Protein AF-J3CAD5-F1 (afdb_monomer_lite)

Structure (mmCIF, N/CA/C/O backbone):
data_AF-J3CAD5-F1
#
_entry.id   AF-J3CAD5-F1
#
loop_
_atom_site.group_PDB
_atom_site.id
_atom_site.type_symbol
_atom_site.label_atom_id
_atom_site.label_alt_id
_atom_site.label_comp_id
_atom_site.label_asym_id
_atom_site.label_entity_id
_atom_site.label_seq_id
_atom_site.pdbx_PDB_ins_code
_atom_site.Cartn_x
_atom_site.Cartn_y
_atom_site.Cartn_z
_atom_site.occupancy
_atom_site.B_iso_or_equiv
_atom_site.auth_seq_id
_atom_site.auth_comp_id
_atom_site.auth_asym_id
_atom_site.auth_atom_id
_atom_site.pdbx_PDB_model_num
ATOM 1 N N . MET A 1 1 ? -36.643 -23.963 42.312 1.00 50.66 1 MET A N 1
ATOM 2 C CA . MET A 1 1 ? -35.631 -24.554 41.410 1.00 50.66 1 MET A CA 1
ATOM 3 C C . MET A 1 1 ? -36.127 -24.392 39.979 1.00 50.66 1 MET A C 1
ATOM 5 O O . MET A 1 1 ? -36.957 -25.175 39.543 1.00 50.66 1 MET A O 1
ATOM 9 N N . ARG A 1 2 ? -35.736 -23.314 39.288 1.00 48.50 2 ARG A N 1
ATOM 10 C CA . ARG A 1 2 ? -36.160 -23.034 37.907 1.00 48.50 2 ARG A CA 1
ATOM 11 C C . ARG A 1 2 ? -34.900 -22.944 37.059 1.00 48.50 2 ARG A C 1
ATOM 13 O O . ARG A 1 2 ? -33.992 -22.188 37.384 1.00 48.50 2 ARG A O 1
ATOM 20 N N . GLN A 1 3 ? -34.829 -23.844 36.090 1.00 55.53 3 GLN A N 1
ATOM 21 C CA . GLN A 1 3 ? -33.622 -24.253 35.390 1.00 55.53 3 GLN A CA 1
ATOM 22 C C . GLN A 1 3 ? -32.999 -23.095 34.603 1.00 55.53 3 GLN A C 1
ATOM 24 O O . GLN A 1 3 ? -33.677 -22.349 33.898 1.00 55.53 3 GLN A O 1
ATOM 29 N N . ILE A 1 4 ? -31.686 -22.974 34.766 1.00 59.78 4 ILE A N 1
ATOM 30 C CA . ILE A 1 4 ? -30.782 -22.088 34.044 1.00 59.78 4 ILE A CA 1
ATOM 31 C C . ILE A 1 4 ? -30.691 -22.617 32.607 1.00 59.78 4 ILE A C 1
ATOM 33 O O . ILE A 1 4 ? -29.901 -23.509 32.322 1.00 59.78 4 ILE A O 1
ATOM 37 N N . LEU A 1 5 ? -31.530 -22.109 31.706 1.00 55.59 5 LEU A N 1
ATOM 38 C CA . LEU A 1 5 ? -31.489 -22.450 30.280 1.00 55.59 5 LEU A CA 1
ATOM 39 C C . LEU A 1 5 ? -31.254 -21.189 29.442 1.00 55.59 5 LEU A C 1
ATOM 41 O O . LEU A 1 5 ? -32.079 -20.815 28.618 1.00 55.59 5 LEU A O 1
ATOM 45 N N . LEU A 1 6 ? -30.150 -20.486 29.702 1.00 55.00 6 LEU A N 1
ATOM 46 C CA . LEU A 1 6 ? -29.757 -19.310 28.920 1.00 55.00 6 LEU A CA 1
ATOM 47 C C . LEU A 1 6 ? -28.241 -19.043 28.748 1.00 55.00 6 LEU A C 1
ATOM 49 O O . LEU A 1 6 ? -27.917 -17.921 28.375 1.00 55.00 6 LEU A O 1
ATOM 53 N N . PRO A 1 7 ? -27.282 -19.986 28.919 1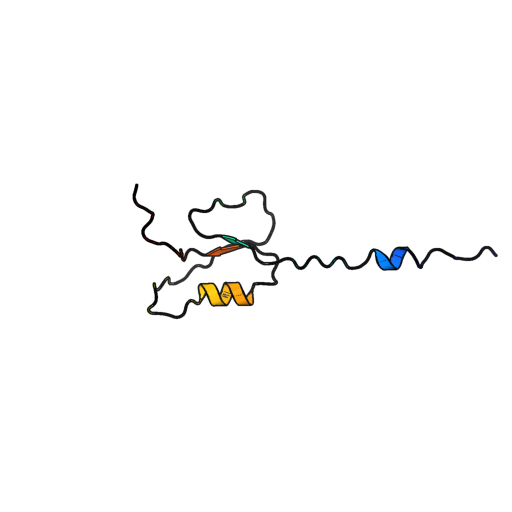.00 52.59 7 PRO A N 1
ATOM 54 C CA . PRO A 1 7 ? -25.893 -19.683 28.559 1.00 52.59 7 PRO A CA 1
ATOM 55 C C . PRO A 1 7 ? -25.519 -20.076 27.117 1.00 52.59 7 PRO A C 1
ATOM 57 O O . PRO A 1 7 ? -24.438 -19.717 26.667 1.00 52.59 7 PRO A O 1
ATOM 60 N N . LEU A 1 8 ? -26.367 -20.800 26.369 1.00 51.25 8 LEU A N 1
ATOM 61 C CA . LEU A 1 8 ? -25.943 -21.391 25.087 1.00 51.25 8 LEU A CA 1
ATOM 62 C C . LEU A 1 8 ? -26.099 -20.461 23.868 1.00 51.25 8 LEU A C 1
ATOM 64 O O . LEU A 1 8 ? -25.381 -20.617 22.887 1.00 51.25 8 LEU A O 1
ATOM 68 N N . VAL A 1 9 ? -26.977 -19.454 23.932 1.00 51.69 9 VAL A N 1
ATOM 69 C CA . VAL A 1 9 ? -27.172 -18.486 22.829 1.00 51.69 9 VAL A CA 1
ATOM 70 C C . VAL A 1 9 ? -26.122 -17.362 22.856 1.00 51.69 9 VAL A C 1
ATOM 72 O O . VAL A 1 9 ? -25.822 -16.770 21.825 1.00 51.69 9 VAL A O 1
ATOM 75 N N . PHE A 1 10 ? -25.492 -17.104 24.006 1.00 51.31 10 PHE A N 1
ATOM 76 C CA . PHE A 1 10 ? -24.505 -16.025 24.156 1.00 51.31 10 PHE A CA 1
ATOM 77 C C . PHE A 1 10 ? -23.086 -16.391 23.688 1.00 51.31 10 PHE A C 1
ATOM 79 O O . PHE A 1 10 ? -22.273 -15.499 23.469 1.00 51.31 10 PHE A O 1
ATOM 86 N N . ILE A 1 11 ? -22.782 -17.680 23.496 1.00 50.72 11 ILE A N 1
ATOM 87 C CA . ILE A 1 11 ? -21.443 -18.147 23.086 1.00 50.72 11 ILE A CA 1
ATOM 88 C C . ILE A 1 11 ? -21.216 -18.009 21.566 1.00 50.72 11 ILE A C 1
ATOM 90 O O . ILE A 1 11 ? -20.073 -17.930 21.120 1.00 50.72 11 ILE A O 1
ATOM 94 N N . PHE A 1 12 ? -22.276 -17.882 20.761 1.00 51.00 12 PHE A N 1
ATOM 95 C CA . PHE A 1 12 ? -22.154 -17.722 19.303 1.00 51.00 12 PHE A CA 1
ATOM 96 C C . PHE A 1 12 ? -21.982 -16.273 18.822 1.00 51.00 12 PHE A C 1
ATOM 98 O O . PHE A 1 12 ? -21.739 -16.065 17.637 1.00 51.00 12 PHE A O 1
ATOM 105 N N . LEU A 1 13 ? -22.068 -15.266 19.701 1.00 50.09 13 LEU A N 1
ATOM 106 C CA . LEU A 1 13 ? -21.798 -13.873 19.304 1.00 50.09 13 LEU A CA 1
ATOM 107 C C . LEU A 1 13 ? -20.292 -13.545 19.281 1.00 50.09 13 LEU A C 1
ATOM 109 O O . LEU A 1 13 ? -19.870 -12.490 18.807 1.00 50.09 13 LEU A O 1
ATOM 113 N N . SER A 1 14 ? -19.467 -14.452 19.794 1.00 55.38 14 SER A N 1
ATOM 114 C CA . SER A 1 14 ? -18.016 -14.325 19.832 1.00 55.38 14 SER A CA 1
ATOM 115 C C . SER A 1 14 ? -17.401 -14.756 18.498 1.00 55.38 14 SER A C 1
ATOM 117 O O . SER A 1 14 ? -17.550 -15.905 18.099 1.00 55.38 14 SER A O 1
ATOM 119 N N . LEU A 1 15 ? -16.610 -13.860 17.896 1.00 55.34 15 LEU A N 1
ATOM 120 C CA . LEU A 1 15 ? -15.617 -14.116 16.837 1.00 55.34 15 LEU A CA 1
ATOM 121 C C . LEU A 1 15 ? -16.081 -13.963 15.379 1.00 55.34 15 LEU A C 1
ATOM 123 O O . LEU A 1 15 ? -15.645 -14.704 14.504 1.00 55.34 15 LEU A O 1
ATOM 127 N N . SER A 1 16 ? -16.781 -12.876 15.057 1.00 55.38 16 SER A N 1
ATOM 128 C CA . SER A 1 16 ? -16.498 -12.221 13.771 1.00 55.38 16 SER A CA 1
ATOM 129 C C . SER A 1 16 ? -15.155 -11.492 13.890 1.00 55.38 16 SER A C 1
ATOM 131 O O . SER A 1 16 ? -15.109 -10.272 14.043 1.00 55.38 16 SER A O 1
ATOM 133 N N . ILE A 1 17 ? -14.042 -12.235 13.883 1.00 59.00 17 ILE A N 1
ATOM 134 C CA . ILE A 1 17 ? -12.729 -11.642 13.605 1.00 59.00 17 ILE A CA 1
ATOM 135 C C . ILE A 1 17 ? -12.797 -11.210 12.143 1.00 59.00 17 ILE A C 1
ATOM 137 O O . ILE A 1 17 ? -12.616 -12.009 11.229 1.00 59.00 17 ILE A O 1
ATOM 141 N N . SER A 1 18 ? -13.142 -9.945 11.913 1.00 58.66 18 SER A N 1
ATOM 142 C CA . SER A 1 18 ? -12.991 -9.343 10.596 1.00 58.66 18 SER A CA 1
ATOM 143 C C . SER A 1 18 ? -11.504 -9.397 10.258 1.00 58.66 18 SER A C 1
ATOM 145 O O . SER A 1 18 ? -10.712 -8.719 10.910 1.00 58.66 18 SER A O 1
ATOM 147 N N . ALA A 1 19 ? -11.118 -10.206 9.270 1.00 60.91 19 ALA A N 1
ATOM 148 C CA . ALA A 1 19 ? -9.780 -10.180 8.692 1.00 60.91 19 ALA A CA 1
ATOM 149 C C . ALA A 1 19 ? -9.538 -8.768 8.147 1.00 60.91 19 ALA A C 1
ATOM 151 O O . ALA A 1 19 ? -10.074 -8.393 7.102 1.00 60.91 19 ALA A O 1
ATOM 152 N N . GLN A 1 20 ? -8.847 -7.927 8.917 1.00 64.88 20 GLN A N 1
ATOM 153 C CA . GLN A 1 20 ? -8.699 -6.527 8.561 1.00 64.88 20 GLN A CA 1
ATOM 154 C C . GLN A 1 20 ? -7.368 -6.307 7.858 1.00 64.88 20 GLN A C 1
ATOM 156 O O . GLN A 1 20 ? -6.313 -6.222 8.480 1.00 64.88 20 GLN A O 1
ATOM 161 N N . LYS A 1 21 ? -7.462 -6.245 6.531 1.00 84.06 21 LYS A N 1
ATOM 162 C CA . LYS A 1 21 ? -6.338 -6.143 5.606 1.00 84.06 21 LYS A CA 1
ATOM 163 C C . LYS A 1 21 ? -5.752 -4.728 5.567 1.00 84.06 21 LYS A C 1
ATOM 165 O O . LYS A 1 21 ? -6.479 -3.736 5.704 1.00 84.06 21 LYS A O 1
ATOM 170 N N . VAL A 1 22 ? -4.449 -4.634 5.305 1.00 93.94 22 VAL A N 1
ATOM 171 C CA . VAL A 1 22 ? -3.761 -3.365 5.038 1.00 93.94 22 VAL A CA 1
ATOM 172 C C . VAL A 1 22 ? -4.396 -2.634 3.860 1.00 93.94 22 VAL A C 1
ATOM 174 O O . VAL A 1 22 ? -4.806 -3.236 2.866 1.00 93.94 22 VAL A O 1
ATOM 177 N N . THR A 1 23 ? -4.450 -1.309 3.947 1.00 94.75 23 THR A N 1
ATOM 178 C CA . THR A 1 23 ? -4.820 -0.458 2.814 1.00 94.75 23 THR A CA 1
ATOM 179 C C . THR A 1 23 ? -3.577 0.251 2.303 1.00 94.75 23 THR A C 1
ATOM 181 O O . THR A 1 23 ? -3.015 1.077 3.015 1.00 94.75 23 THR A O 1
ATOM 184 N N . VAL A 1 24 ? -3.154 -0.053 1.076 1.00 94.69 24 VAL A N 1
ATOM 185 C CA . VAL A 1 24 ? -2.034 0.636 0.423 1.00 94.69 24 VAL A CA 1
ATOM 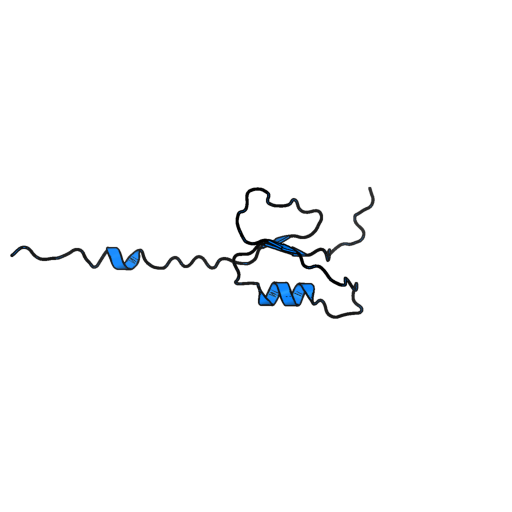186 C C . VAL A 1 24 ? -2.577 1.780 -0.424 1.00 94.69 24 VAL A C 1
ATOM 188 O O . VAL A 1 24 ? -3.465 1.574 -1.247 1.00 94.69 24 VAL A O 1
ATOM 191 N N . ILE A 1 25 ? -2.045 2.983 -0.226 1.00 94.56 25 ILE A N 1
ATOM 192 C CA . ILE A 1 25 ? -2.423 4.189 -0.963 1.00 94.56 25 ILE A CA 1
ATOM 193 C C . ILE A 1 25 ? -1.177 4.737 -1.656 1.00 94.56 25 ILE A C 1
ATOM 195 O O . ILE A 1 25 ? -0.148 4.958 -1.014 1.00 94.56 25 ILE A O 1
ATOM 199 N N . LYS A 1 26 ? -1.292 4.952 -2.967 1.00 92.56 26 LYS A N 1
ATOM 200 C CA . LYS A 1 26 ? -0.259 5.536 -3.831 1.00 92.56 26 LYS A CA 1
ATOM 201 C C . LYS A 1 26 ? -0.751 6.866 -4.397 1.00 92.56 26 LYS A C 1
ATOM 203 O O . LYS A 1 26 ? -1.947 7.032 -4.642 1.00 92.56 26 LYS A O 1
ATOM 208 N N . SER A 1 27 ? 0.164 7.799 -4.644 1.00 88.75 27 SER A N 1
ATOM 209 C CA . SER A 1 27 ? -0.149 9.034 -5.380 1.00 88.75 27 SER A CA 1
ATOM 210 C C . SER A 1 27 ? -0.634 8.704 -6.804 1.00 88.75 27 SER A C 1
ATOM 212 O O . SER A 1 27 ? -0.084 7.773 -7.403 1.00 88.75 27 SER A O 1
ATOM 214 N N . PRO A 1 28 ? -1.632 9.419 -7.362 1.00 90.31 28 PRO A N 1
ATOM 215 C CA . PRO A 1 28 ? -2.298 10.631 -6.852 1.00 90.31 28 PRO A CA 1
ATOM 216 C C . PRO A 1 28 ? -3.574 10.376 -6.025 1.00 90.31 28 PRO A C 1
ATOM 218 O O . PRO A 1 28 ? -4.404 11.270 -5.875 1.00 90.31 28 PRO A O 1
ATOM 221 N N . SER A 1 29 ? -3.769 9.167 -5.490 1.00 91.25 29 SER A N 1
ATOM 222 C CA . SER A 1 29 ? -4.991 8.837 -4.744 1.00 91.25 29 SER A CA 1
ATOM 223 C C . SER A 1 29 ? -5.162 9.728 -3.502 1.00 91.25 29 SER A C 1
ATOM 225 O O . SER A 1 29 ? -4.184 9.990 -2.794 1.00 91.25 29 SER A O 1
ATOM 227 N N . PRO A 1 30 ? -6.394 10.172 -3.187 1.00 92.00 30 PRO A N 1
ATOM 228 C CA . PRO A 1 30 ? -6.648 11.054 -2.055 1.00 92.00 30 PRO A CA 1
ATOM 229 C C . PRO A 1 30 ? -6.376 10.364 -0.713 1.00 92.00 30 PRO A C 1
ATOM 231 O O . PRO A 1 30 ? -6.602 9.164 -0.537 1.00 92.00 30 PRO A O 1
ATOM 234 N N . LEU A 1 31 ? -5.935 11.150 0.270 1.00 91.69 31 LEU A N 1
ATOM 235 C CA . LEU A 1 31 ? -5.665 10.654 1.617 1.00 91.69 31 LEU A CA 1
ATOM 236 C C . LEU A 1 31 ? -6.966 10.527 2.436 1.00 91.69 31 LEU A C 1
ATOM 238 O O . LEU A 1 31 ? -7.783 11.452 2.452 1.00 91.69 31 LEU A O 1
ATOM 242 N N . PRO A 1 32 ? -7.159 9.432 3.192 1.00 90.69 32 PRO A N 1
ATOM 243 C CA . PRO A 1 32 ? -8.341 9.242 4.022 1.00 90.69 32 PRO A CA 1
ATOM 244 C C . PRO A 1 32 ? -8.222 10.053 5.323 1.00 90.69 32 PRO A C 1
ATOM 246 O O . PRO A 1 32 ? -7.687 9.596 6.336 1.00 90.69 32 PRO A O 1
ATOM 249 N N . VAL A 1 33 ? -8.741 11.284 5.303 1.00 88.06 33 VAL A N 1
ATOM 250 C CA . VAL A 1 33 ? -8.657 12.239 6.429 1.00 88.06 33 VAL A CA 1
ATOM 251 C C . VAL A 1 33 ? -9.397 11.735 7.675 1.00 88.06 33 VAL A C 1
ATOM 253 O O . VAL A 1 33 ? -8.926 11.923 8.794 1.00 88.06 33 VAL A O 1
ATOM 256 N N . LYS A 1 34 ? -10.538 11.060 7.489 1.00 92.12 34 LYS A N 1
ATOM 257 C CA . LYS A 1 34 ? -11.411 10.595 8.583 1.00 92.12 34 LYS A CA 1
ATOM 258 C C . LYS A 1 34 ? -11.034 9.217 9.144 1.00 92.12 34 LYS A C 1
ATOM 260 O O . LYS A 1 34 ? -11.600 8.809 10.156 1.00 92.12 34 LYS A O 1
ATOM 265 N N . ASP A 1 35 ? -10.110 8.499 8.505 1.00 91.62 35 ASP A N 1
ATOM 266 C CA . ASP A 1 35 ? -9.675 7.180 8.972 1.00 91.62 35 ASP A CA 1
ATOM 267 C C . ASP A 1 35 ? -8.748 7.333 10.193 1.00 91.62 35 ASP A C 1
ATOM 269 O O . ASP A 1 35 ? -7.805 8.136 10.182 1.00 91.62 35 ASP A O 1
ATOM 273 N N . LYS A 1 36 ? -9.055 6.578 11.254 1.00 92.81 36 LYS A N 1
ATOM 274 C CA . LYS A 1 36 ? -8.371 6.599 12.556 1.00 92.81 36 LYS A CA 1
ATOM 275 C C . LYS A 1 36 ? -7.303 5.511 12.702 1.00 92.81 36 LYS A C 1
ATOM 277 O O . LYS A 1 36 ? -6.634 5.472 13.732 1.00 92.81 36 LYS A O 1
ATOM 282 N N . ARG A 1 37 ? -7.157 4.616 11.720 1.00 93.88 37 ARG A N 1
ATOM 283 C CA . ARG A 1 37 ? -6.127 3.571 11.731 1.00 93.88 37 ARG A CA 1
ATOM 284 C C . ARG A 1 37 ? -4.728 4.180 11.739 1.00 93.88 37 ARG A C 1
ATOM 286 O O . ARG A 1 37 ? -4.526 5.314 11.298 1.00 93.88 37 ARG A O 1
ATOM 293 N N . LEU A 1 38 ? -3.757 3.396 12.212 1.00 94.00 38 LEU A N 1
ATOM 294 C CA . LEU A 1 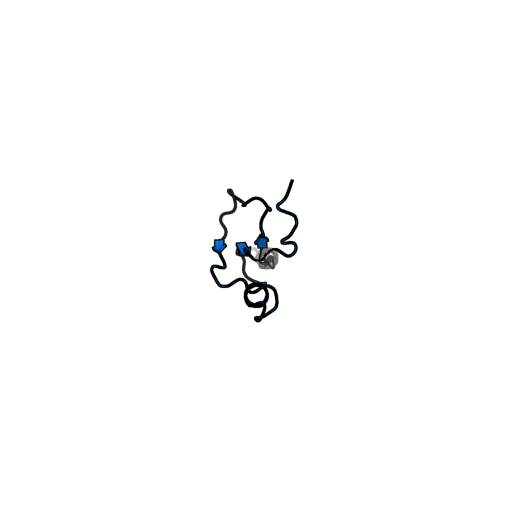38 ? -2.348 3.772 12.147 1.00 94.00 38 LEU A CA 1
ATOM 295 C C . LEU A 1 38 ? -1.947 3.993 10.685 1.00 94.00 38 LEU A C 1
ATOM 297 O O . LEU A 1 38 ? -2.247 3.174 9.816 1.00 94.00 38 LEU A O 1
ATOM 301 N N . LYS A 1 39 ? -1.262 5.105 10.438 1.00 95.06 39 LYS A N 1
ATOM 302 C CA . LYS A 1 39 ? -0.780 5.513 9.121 1.00 95.06 39 LYS A CA 1
ATOM 303 C C . LYS A 1 39 ? 0.737 5.404 9.104 1.00 95.06 39 LYS A C 1
ATOM 305 O O . LYS A 1 39 ? 1.397 5.989 9.958 1.00 95.06 39 LYS A O 1
ATOM 310 N N . VAL A 1 40 ? 1.272 4.664 8.141 1.00 95.12 40 VAL A N 1
ATOM 311 C CA . VAL A 1 40 ? 2.711 4.442 7.969 1.00 95.12 40 VAL A CA 1
ATOM 312 C C . VAL A 1 40 ? 3.112 4.950 6.593 1.00 95.12 40 VAL A C 1
ATOM 314 O O . VAL A 1 40 ? 2.531 4.542 5.591 1.00 95.12 40 VAL A O 1
ATOM 317 N N . PHE A 1 41 ? 4.100 5.839 6.538 1.00 95.31 41 PHE A N 1
ATOM 318 C CA . PHE A 1 41 ? 4.662 6.337 5.285 1.00 95.31 41 PHE A CA 1
ATOM 319 C C . PHE A 1 41 ? 5.973 5.612 4.973 1.00 95.31 41 PHE A C 1
ATOM 321 O O . PHE A 1 41 ? 6.880 5.600 5.805 1.00 95.31 41 PHE A O 1
ATOM 328 N N . LEU A 1 42 ? 6.076 5.012 3.784 1.00 94.06 42 LEU A N 1
ATOM 329 C CA . LEU A 1 42 ? 7.281 4.306 3.342 1.00 94.06 42 LEU A CA 1
ATOM 330 C C . LEU A 1 42 ? 8.336 5.296 2.824 1.00 94.06 42 LEU A C 1
ATOM 332 O O . LEU A 1 42 ? 8.506 5.475 1.619 1.00 94.06 42 LEU A O 1
ATOM 336 N N . GLY A 1 43 ? 9.037 5.957 3.747 1.00 91.44 43 GLY A N 1
ATOM 337 C CA . GLY A 1 43 ? 10.159 6.838 3.424 1.00 91.44 43 GLY A CA 1
ATOM 338 C C . GLY A 1 43 ? 11.427 6.039 3.122 1.00 91.44 43 GLY A C 1
ATOM 339 O O . GLY A 1 43 ? 11.943 5.355 4.000 1.00 91.44 43 GLY A O 1
AT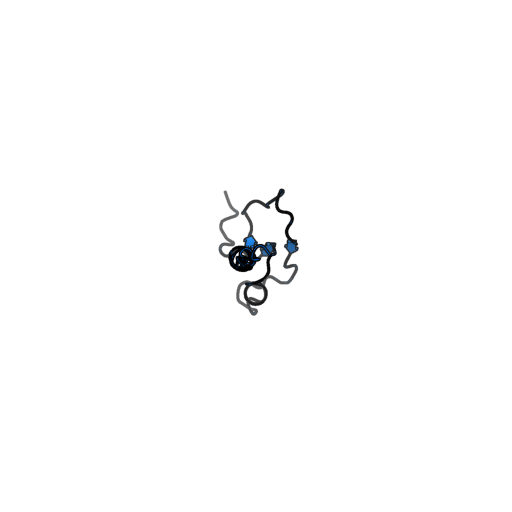OM 340 N N . GLY A 1 44 ? 11.938 6.127 1.895 1.00 88.12 44 GLY A N 1
ATOM 341 C CA . GLY A 1 44 ? 13.175 5.458 1.494 1.00 88.12 44 GLY A CA 1
ATOM 342 C C . GLY A 1 44 ? 13.466 5.600 0.003 1.00 88.12 44 GLY A C 1
ATOM 343 O O . GLY A 1 44 ? 12.752 6.303 -0.714 1.00 88.12 44 GLY A O 1
ATOM 344 N N . SER A 1 45 ? 14.526 4.937 -0.463 1.00 84.75 45 SER A N 1
ATOM 345 C CA . SER A 1 45 ? 14.941 4.978 -1.865 1.00 84.75 45 SER A CA 1
ATOM 346 C C . SER A 1 45 ? 13.879 4.373 -2.785 1.00 84.75 45 SER A C 1
ATOM 348 O O . SER A 1 45 ? 13.340 3.291 -2.537 1.00 84.75 45 SER A O 1
ATOM 350 N N . ILE A 1 46 ? 13.593 5.075 -3.878 1.00 82.50 46 ILE A N 1
ATOM 351 C CA . ILE A 1 46 ? 12.814 4.553 -4.998 1.00 82.50 46 ILE A CA 1
ATOM 352 C C . ILE A 1 46 ? 13.811 4.332 -6.118 1.00 82.50 46 ILE A C 1
ATOM 354 O O . ILE A 1 46 ? 14.261 5.278 -6.759 1.00 82.50 46 ILE A O 1
ATOM 358 N N . ASP A 1 47 ? 14.184 3.075 -6.307 1.00 75.06 47 ASP A N 1
ATOM 359 C CA . ASP A 1 47 ? 14.999 2.679 -7.438 1.00 75.06 47 ASP A CA 1
ATOM 360 C C . ASP A 1 47 ? 14.094 1.949 -8.429 1.00 75.06 47 ASP A C 1
ATOM 362 O O . ASP A 1 47 ? 13.556 0.875 -8.130 1.00 75.06 47 ASP A O 1
ATOM 366 N N . MET A 1 48 ? 13.851 2.588 -9.573 1.00 67.31 48 MET A N 1
ATOM 367 C CA . MET A 1 48 ? 12.884 2.205 -10.611 1.00 67.31 48 MET A CA 1
ATOM 368 C C . MET A 1 48 ? 13.346 0.962 -11.393 1.00 67.31 48 MET A C 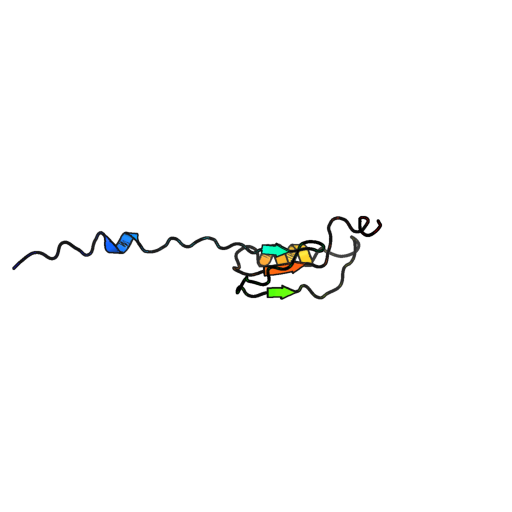1
ATOM 370 O O . MET A 1 48 ? 13.474 0.988 -12.612 1.00 67.31 48 MET A O 1
ATOM 374 N N . GLY A 1 49 ? 13.640 -0.130 -10.685 1.00 63.75 49 GLY A N 1
ATOM 375 C CA . GLY A 1 49 ? 13.991 -1.434 -11.250 1.00 63.75 49 GLY A CA 1
ATOM 376 C C . GLY A 1 49 ? 15.457 -1.852 -11.114 1.00 63.75 49 GLY A C 1
ATOM 377 O O . GLY A 1 49 ? 15.765 -2.980 -11.487 1.00 63.75 49 GLY A O 1
ATOM 378 N N . LYS A 1 50 ? 16.364 -1.018 -10.575 1.00 62.69 50 LYS A N 1
ATOM 379 C CA . LYS A 1 50 ? 17.758 -1.447 -10.307 1.00 62.69 50 LYS A CA 1
ATOM 380 C C . LYS A 1 50 ? 17.960 -2.071 -8.922 1.00 62.69 50 LYS A C 1
ATOM 382 O O . LYS A 1 50 ? 18.931 -2.800 -8.738 1.00 62.69 50 LYS A O 1
ATOM 387 N N . ALA A 1 51 ? 17.045 -1.838 -7.982 1.00 64.44 51 ALA A N 1
ATOM 388 C CA . ALA A 1 51 ? 17.046 -2.460 -6.659 1.00 64.44 51 ALA A CA 1
ATOM 389 C C . ALA A 1 51 ? 15.746 -3.235 -6.401 1.00 64.44 51 ALA A C 1
ATOM 391 O O . ALA A 1 51 ? 14.731 -3.010 -7.066 1.00 64.44 51 ALA A O 1
ATOM 392 N N . GLU A 1 52 ? 15.794 -4.137 -5.417 1.00 74.62 52 GLU A N 1
ATOM 393 C CA . GLU A 1 52 ? 14.635 -4.880 -4.913 1.00 74.62 52 GLU A CA 1
ATOM 394 C C . GLU A 1 52 ? 13.480 -3.920 -4.575 1.00 74.62 52 GLU A C 1
ATOM 396 O O . GLU A 1 52 ? 13.689 -2.863 -3.969 1.00 74.62 52 GLU A O 1
ATOM 401 N N . ASP A 1 53 ? 12.252 -4.288 -4.953 1.00 85.50 53 ASP A N 1
ATOM 402 C CA . ASP A 1 53 ? 11.036 -3.565 -4.568 1.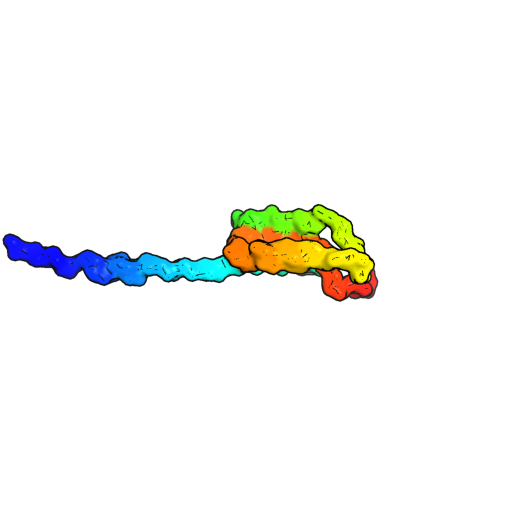00 85.50 53 ASP A CA 1
ATOM 403 C C . ASP A 1 53 ? 10.716 -3.832 -3.088 1.00 85.50 53 ASP A C 1
ATOM 405 O O . ASP A 1 53 ? 9.801 -4.574 -2.716 1.00 85.50 53 ASP A O 1
ATOM 409 N N . TRP A 1 54 ? 11.528 -3.233 -2.217 1.00 90.44 54 TRP A N 1
ATOM 410 C CA . TRP A 1 54 ? 11.381 -3.341 -0.771 1.00 90.44 54 TRP A CA 1
ATOM 411 C C . TRP A 1 54 ? 10.034 -2.773 -0.307 1.00 90.44 54 TRP A C 1
ATOM 413 O O . TRP A 1 54 ? 9.490 -3.230 0.698 1.00 90.44 54 TRP A O 1
ATOM 423 N N . GLN A 1 55 ? 9.457 -1.818 -1.050 1.00 91.94 55 GLN A N 1
ATOM 424 C CA . GLN A 1 55 ? 8.131 -1.285 -0.756 1.00 91.94 55 GLN A CA 1
ATOM 425 C C . GLN A 1 55 ? 7.052 -2.364 -0.909 1.00 91.94 55 GLN A C 1
ATOM 427 O O . GLN A 1 55 ? 6.189 -2.499 -0.036 1.00 91.94 55 GLN A O 1
ATOM 432 N N . ALA A 1 56 ? 7.110 -3.157 -1.985 1.00 90.50 56 ALA A N 1
ATOM 433 C CA . ALA A 1 56 ? 6.217 -4.295 -2.191 1.00 90.50 56 ALA A CA 1
ATOM 434 C C . ALA A 1 56 ? 6.408 -5.372 -1.115 1.00 90.50 56 ALA A C 1
ATOM 436 O O . ALA A 1 56 ? 5.424 -5.900 -0.588 1.00 90.50 56 ALA A O 1
ATOM 437 N N . ARG A 1 57 ? 7.659 -5.650 -0.726 1.00 92.50 57 ARG A N 1
ATOM 438 C CA . ARG A 1 57 ? 7.962 -6.593 0.358 1.00 92.50 57 ARG A CA 1
ATOM 439 C C . ARG A 1 57 ? 7.332 -6.163 1.686 1.00 92.50 57 ARG A C 1
ATOM 441 O O . ARG A 1 57 ? 6.615 -6.952 2.296 1.00 92.50 57 ARG A O 1
ATOM 448 N N . VAL A 1 58 ? 7.523 -4.909 2.097 1.00 93.81 58 VAL A N 1
ATOM 449 C CA . VAL A 1 58 ? 6.928 -4.368 3.333 1.00 93.81 58 VAL A CA 1
ATOM 450 C C . VAL A 1 58 ? 5.397 -4.409 3.281 1.00 93.81 58 VAL A C 1
ATOM 452 O O . VAL A 1 58 ? 4.755 -4.769 4.266 1.00 93.81 58 VAL A O 1
ATOM 455 N N . ALA A 1 59 ? 4.790 -4.091 2.132 1.00 93.12 59 ALA A N 1
ATOM 456 C CA . ALA A 1 59 ? 3.339 -4.186 1.967 1.00 93.12 59 ALA A CA 1
ATOM 457 C C . ALA A 1 59 ? 2.818 -5.629 2.121 1.00 93.12 59 ALA A C 1
ATOM 459 O O . ALA A 1 59 ? 1.750 -5.831 2.700 1.00 93.12 59 ALA A O 1
ATOM 460 N N . SER A 1 60 ? 3.575 -6.621 1.640 1.00 93.31 60 SER A N 1
ATOM 461 C CA . SER A 1 60 ? 3.258 -8.045 1.794 1.00 93.31 60 SER A CA 1
ATOM 462 C C . SER A 1 60 ? 3.365 -8.502 3.252 1.00 93.31 60 SER A C 1
ATOM 464 O O . SER A 1 60 ? 2.429 -9.096 3.789 1.00 93.31 60 SER A O 1
ATOM 466 N N . GLU A 1 61 ? 4.458 -8.149 3.935 1.00 94.50 61 GLU A N 1
ATOM 467 C CA . GLU A 1 61 ? 4.688 -8.506 5.344 1.00 94.50 61 GLU A CA 1
ATOM 468 C C . GLU A 1 61 ? 3.646 -7.877 6.289 1.00 94.50 61 GLU A C 1
ATOM 470 O O . GLU A 1 61 ? 3.302 -8.447 7.327 1.00 94.50 61 GLU A O 1
ATOM 475 N N . LEU A 1 62 ? 3.094 -6.718 5.918 1.00 94.19 62 LEU A N 1
ATOM 476 C CA . LEU A 1 62 ? 2.063 -6.014 6.683 1.00 94.19 62 LEU A CA 1
ATOM 477 C C . LEU A 1 62 ? 0.634 -6.297 6.199 1.00 94.19 62 LEU A C 1
ATOM 479 O O . LEU A 1 62 ? -0.296 -5.670 6.701 1.00 94.19 62 LEU A O 1
ATOM 483 N N . SER A 1 63 ? 0.439 -7.236 5.269 1.00 93.56 63 SER A N 1
ATOM 484 C CA . SER A 1 63 ? -0.850 -7.505 4.609 1.00 93.56 63 SER A CA 1
ATOM 485 C C . SER A 1 63 ? -2.020 -7.736 5.572 1.00 93.56 63 SER A C 1
ATOM 487 O O . SER A 1 63 ? -3.111 -7.210 5.351 1.00 93.56 63 SER A O 1
ATOM 489 N N . GLU A 1 64 ? -1.768 -8.431 6.678 1.00 92.31 64 GLU A N 1
ATOM 490 C CA . GLU A 1 64 ? -2.759 -8.786 7.703 1.00 92.31 64 GLU A CA 1
ATOM 491 C C . GLU A 1 64 ? -2.897 -7.738 8.824 1.00 92.31 64 GLU A C 1
ATOM 493 O O . GLU A 1 64 ? -3.511 -7.988 9.865 1.00 92.31 64 GLU A O 1
ATOM 498 N N . LYS A 1 65 ? -2.272 -6.562 8.677 1.00 93.19 65 LYS A N 1
ATOM 499 C CA . LYS A 1 65 ? -2.328 -5.494 9.681 1.00 93.19 65 LYS A CA 1
ATOM 500 C C . LYS A 1 65 ? -3.419 -4.486 9.346 1.00 93.19 65 LYS A C 1
ATOM 502 O O . LYS A 1 65 ? -3.524 -3.991 8.227 1.00 93.19 65 LYS A O 1
ATOM 507 N N . ASN A 1 66 ? -4.154 -4.075 10.377 1.00 93.94 66 ASN A N 1
ATOM 508 C CA . ASN A 1 66 ? -5.179 -3.040 10.287 1.00 93.94 66 ASN A CA 1
ATOM 509 C C . ASN A 1 66 ? -4.580 -1.617 10.223 1.00 93.94 66 ASN A C 1
ATOM 511 O O . ASN A 1 66 ? -4.768 -0.805 11.132 1.00 93.94 66 ASN A O 1
ATOM 515 N N . ILE A 1 67 ? -3.820 -1.323 9.168 1.00 94.38 67 ILE A N 1
ATOM 516 C CA . ILE A 1 67 ? -3.103 -0.053 8.983 1.00 94.38 67 ILE A CA 1
ATOM 517 C C . ILE A 1 67 ? -3.335 0.526 7.583 1.00 94.38 67 ILE A C 1
ATOM 519 O O . ILE A 1 67 ? -3.785 -0.164 6.663 1.00 94.38 67 ILE A O 1
ATOM 523 N N . ILE A 1 68 ? -2.992 1.801 7.423 1.00 95.81 68 ILE A N 1
ATOM 524 C CA . ILE A 1 68 ? -2.876 2.468 6.127 1.00 95.81 68 ILE A CA 1
ATOM 525 C C . ILE A 1 68 ? -1.393 2.629 5.806 1.00 95.81 68 ILE A C 1
ATOM 527 O O . ILE A 1 68 ? -0.651 3.241 6.574 1.00 95.81 68 ILE A O 1
ATOM 531 N N . LEU A 1 69 ? -0.978 2.102 4.661 1.00 95.94 69 LEU A N 1
ATOM 532 C CA . LEU A 1 69 ? 0.377 2.206 4.144 1.00 95.94 69 LEU A CA 1
ATOM 533 C C . LEU A 1 69 ? 0.400 3.228 3.002 1.00 95.94 69 LEU A C 1
ATOM 535 O O . LEU A 1 69 ? -0.233 3.024 1.967 1.00 95.94 69 LEU A O 1
ATOM 539 N N . PHE A 1 70 ? 1.136 4.321 3.166 1.00 96.19 70 PHE A N 1
ATOM 540 C CA . PHE A 1 70 ? 1.391 5.276 2.093 1.00 96.19 70 PHE A CA 1
ATOM 541 C C . PHE A 1 70 ? 2.662 4.867 1.354 1.00 96.19 70 PHE A C 1
ATOM 543 O O . PHE A 1 70 ? 3.762 4.956 1.904 1.00 96.19 70 PHE A O 1
ATOM 550 N N . ASN A 1 71 ? 2.499 4.401 0.117 1.00 94.25 71 ASN A N 1
ATOM 551 C CA . ASN A 1 71 ? 3.598 3.965 -0.732 1.00 94.25 71 ASN A CA 1
ATOM 552 C C . ASN A 1 71 ? 3.863 5.027 -1.821 1.00 94.25 71 ASN A C 1
ATOM 554 O O . ASN A 1 71 ? 3.025 5.202 -2.707 1.00 94.25 71 ASN A O 1
ATOM 558 N N . PRO A 1 72 ? 4.998 5.751 -1.776 1.00 91.06 72 PRO A N 1
ATOM 559 C CA . PRO A 1 72 ? 5.319 6.773 -2.770 1.00 91.06 72 PRO A CA 1
ATOM 560 C C . PRO A 1 72 ? 5.760 6.196 -4.129 1.00 91.06 72 PRO A C 1
ATOM 562 O O . PRO A 1 72 ? 5.803 6.940 -5.107 1.00 91.06 72 PRO A O 1
ATOM 565 N N . ARG A 1 73 ? 6.065 4.892 -4.223 1.00 88.75 73 ARG A N 1
ATOM 566 C CA . ARG A 1 73 ? 6.418 4.216 -5.480 1.00 88.75 73 ARG A CA 1
ATOM 567 C C . ARG A 1 73 ? 5.161 4.026 -6.337 1.00 88.75 73 ARG A C 1
ATOM 569 O O . ARG A 1 73 ? 4.322 3.172 -6.042 1.00 88.75 73 ARG A O 1
ATOM 576 N N . ARG A 1 74 ? 5.021 4.852 -7.375 1.00 83.75 74 ARG A N 1
ATOM 577 C CA . ARG A 1 74 ? 3.930 4.773 -8.360 1.00 83.75 74 ARG A CA 1
ATOM 578 C C . ARG A 1 74 ? 4.198 3.665 -9.375 1.00 83.75 74 ARG A C 1
ATOM 580 O O . ARG A 1 74 ? 5.349 3.434 -9.732 1.00 83.75 74 ARG A O 1
ATOM 587 N N . ASP A 1 75 ? 3.128 3.022 -9.836 1.00 77.94 75 ASP A N 1
ATOM 588 C CA . ASP A 1 75 ? 3.205 2.023 -10.911 1.00 77.94 75 ASP A CA 1
ATOM 589 C C . ASP A 1 75 ? 3.397 2.705 -12.278 1.00 77.94 75 ASP A C 1
ATOM 591 O O . ASP A 1 75 ? 4.072 2.174 -13.154 1.00 77.94 75 ASP A O 1
ATOM 595 N N . ASP A 1 76 ? 2.860 3.920 -12.428 1.00 73.81 76 ASP A N 1
ATOM 596 C CA . ASP A 1 76 ? 2.930 4.761 -13.618 1.00 73.81 76 ASP A CA 1
ATOM 597 C C . ASP A 1 76 ? 3.621 6.103 -13.299 1.00 73.81 76 ASP A C 1
ATOM 599 O O . ASP A 1 76 ? 3.026 7.033 -12.765 1.00 73.81 76 ASP A O 1
ATOM 603 N N . TRP A 1 77 ? 4.913 6.243 -13.595 1.00 66.00 77 TRP A N 1
ATOM 604 C CA . TRP A 1 77 ? 5.613 7.513 -13.339 1.00 66.00 77 TRP A CA 1
ATOM 605 C C . TRP A 1 77 ? 5.212 8.627 -14.321 1.00 66.00 77 TRP A C 1
ATOM 607 O O . TRP A 1 77 ? 5.099 9.789 -13.933 1.00 66.00 77 TRP A O 1
ATOM 617 N N . GLU A 1 78 ? 4.933 8.255 -15.571 1.00 58.81 78 GLU A N 1
ATOM 618 C CA . GLU A 1 78 ? 4.847 9.158 -16.730 1.00 58.81 78 GLU A CA 1
ATOM 619 C C . GLU A 1 78 ? 3.580 10.030 -16.794 1.00 58.81 78 GLU A C 1
ATOM 621 O O . GLU A 1 78 ? 3.529 10.994 -17.548 1.00 58.81 78 GLU A O 1
ATOM 626 N N . THR A 1 79 ? 2.543 9.758 -16.001 1.00 55.72 79 THR A N 1
ATOM 627 C CA . THR A 1 79 ? 1.239 10.437 -16.168 1.00 55.72 79 THR A CA 1
ATOM 628 C C . THR A 1 79 ? 1.157 11.817 -15.492 1.00 55.72 79 THR A C 1
ATOM 630 O O . THR A 1 79 ? 0.105 12.451 -15.506 1.00 55.72 79 THR A O 1
ATOM 633 N N . CYS A 1 80 ? 2.254 12.315 -14.905 1.00 52.00 80 CYS A N 1
ATOM 634 C CA . CYS A 1 80 ? 2.346 13.674 -14.350 1.00 52.00 80 CYS A CA 1
ATOM 635 C C . CYS A 1 80 ? 2.761 14.706 -15.416 1.00 52.00 80 CYS A C 1
ATOM 637 O O . CYS A 1 80 ? 3.712 15.459 -15.232 1.00 52.00 80 CYS A O 1
ATOM 639 N N . GLN A 1 81 ? 2.051 14.748 -16.536 1.00 46.94 81 GLN A N 1
ATOM 640 C CA . GLN A 1 81 ? 2.103 15.851 -17.491 1.00 46.94 81 GLN A CA 1
ATOM 641 C C . GLN A 1 81 ? 0.726 15.921 -18.133 1.00 46.94 81 GLN A C 1
ATOM 643 O O . GLN A 1 81 ? 0.406 15.012 -18.885 1.00 46.94 81 GLN A O 1
ATOM 648 N N . HIS A 1 82 ? -0.085 16.912 -17.757 1.00 40.78 82 HIS A N 1
ATOM 649 C CA . HIS A 1 82 ? -1.091 17.630 -18.557 1.00 40.78 82 HIS A CA 1
ATOM 650 C C . HIS A 1 82 ? -1.594 18.802 -17.707 1.00 40.78 82 HIS A C 1
ATOM 652 O O . HIS A 1 82 ? -2.181 18.545 -16.632 1.00 40.78 82 HIS A O 1
#

Foldseek 3Di:
DDDDPPPPVVVVVPDPPPQQFEAEDEPPDDDDPPDPFAEAEPDDDDDPPPDDPVVVVVNVVCGSPNHYYYYHHDPDPPPPDD

pLDDT: mean 77.86, std 17.75, range [40.78, 96.19]

Organism: NCBI:txid1144316

Secondary structure (DSSP, 8-state):
------SSSSGGGS--------EEE-TTSPP-TT--SEEEE--S---SSSS--HHHHHHHHTTTSSEEEE----S-STT---

InterPro domains:
  IPR039470 Nucleoside 2-deoxyribosyltransferase-like [PF15891] (38-79)

Sequence (82 aa):
MRQILLPLVFIFLSLSISAQKVTVIKSPSPLPVKDKRLKVFLGGSIDMGKAEDWQARVASELSEKNIILFNPRRDDWETCQH

Radius of gyration: 21.46 Å; chains: 1; bounding box: 54×42×60 Å